Protein AF-X0UDR0-F1 (afdb_monomer_lite)

Structure (mmCIF, N/CA/C/O backbone):
data_AF-X0UDR0-F1
#
_entry.id   AF-X0UDR0-F1
#
loop_
_atom_site.group_PDB
_atom_site.id
_atom_site.type_symbol
_atom_site.label_atom_id
_atom_site.label_alt_id
_atom_site.label_comp_id
_atom_site.label_asym_id
_atom_site.label_entity_id
_atom_site.label_seq_id
_atom_site.pdbx_PDB_ins_code
_atom_site.Cartn_x
_atom_site.Cartn_y
_atom_site.Cartn_z
_atom_site.occupancy
_atom_site.B_iso_or_equiv
_atom_site.auth_seq_id
_atom_site.auth_comp_id
_atom_site.auth_asym_id
_atom_site.auth_atom_id
_atom_site.pdbx_PDB_model_num
ATOM 1 N N . MET A 1 1 ? 16.014 12.322 -8.966 1.00 30.94 1 MET A N 1
ATOM 2 C CA . MET A 1 1 ? 14.654 12.852 -8.714 1.00 30.94 1 MET A CA 1
ATOM 3 C C . MET A 1 1 ? 14.215 12.443 -7.319 1.00 30.94 1 MET A C 1
ATOM 5 O O . MET A 1 1 ? 13.910 11.277 -7.099 1.00 30.94 1 MET A O 1
ATOM 9 N N . ILE A 1 2 ? 14.239 13.376 -6.371 1.00 31.11 2 ILE A N 1
ATOM 10 C CA . ILE A 1 2 ? 13.746 13.156 -5.009 1.00 31.11 2 ILE A CA 1
ATOM 11 C C . ILE A 1 2 ? 12.215 13.138 -5.112 1.00 31.11 2 ILE A C 1
ATOM 13 O O . ILE A 1 2 ? 11.604 14.182 -5.321 1.00 31.11 2 ILE A O 1
ATOM 17 N N . GLN A 1 3 ? 11.585 11.959 -5.080 1.00 45.44 3 GLN A N 1
ATOM 18 C CA . GLN A 1 3 ? 10.127 11.906 -4.948 1.00 45.44 3 GLN A CA 1
ATOM 19 C C . GLN A 1 3 ? 9.768 12.511 -3.589 1.00 45.44 3 GLN A C 1
ATOM 21 O O . GLN A 1 3 ? 10.249 12.034 -2.561 1.00 45.44 3 GLN A O 1
ATOM 26 N N . ALA A 1 4 ? 8.937 13.556 -3.596 1.00 54.03 4 ALA A N 1
ATOM 27 C CA . ALA A 1 4 ? 8.312 14.067 -2.386 1.00 54.03 4 ALA A CA 1
ATOM 28 C C . ALA A 1 4 ? 7.640 12.898 -1.655 1.00 54.03 4 ALA A C 1
ATOM 30 O O . ALA A 1 4 ? 6.925 12.100 -2.272 1.00 54.03 4 ALA A O 1
ATOM 31 N N . MET A 1 5 ? 7.925 12.764 -0.361 1.00 61.09 5 MET A N 1
ATOM 32 C CA . MET A 1 5 ? 7.348 11.702 0.454 1.00 61.09 5 MET A CA 1
ATOM 33 C C . MET A 1 5 ? 5.818 11.777 0.392 1.00 61.09 5 MET A C 1
ATOM 35 O O . MET A 1 5 ? 5.270 12.883 0.447 1.00 61.09 5 MET A O 1
ATOM 39 N N . PRO A 1 6 ? 5.117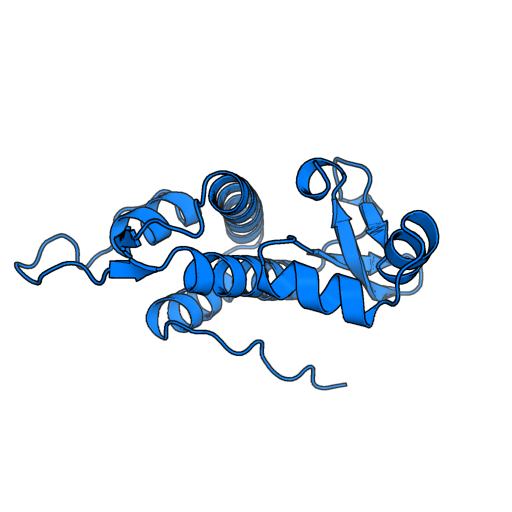 10.636 0.277 1.00 72.19 6 PRO A N 1
ATOM 40 C CA . PRO A 1 6 ? 3.667 10.630 0.376 1.00 72.19 6 PRO A CA 1
ATOM 41 C C . PRO A 1 6 ? 3.236 11.295 1.685 1.00 72.19 6 PRO A C 1
ATOM 43 O O . PRO A 1 6 ? 3.792 11.012 2.747 1.00 72.19 6 PRO A O 1
ATOM 46 N N . ARG A 1 7 ? 2.264 12.205 1.609 1.00 81.19 7 ARG A N 1
ATOM 47 C CA . ARG A 1 7 ? 1.697 12.832 2.801 1.00 81.19 7 ARG A CA 1
ATOM 48 C C . ARG A 1 7 ? 0.753 11.831 3.460 1.00 81.19 7 ARG A C 1
ATOM 50 O O . ARG A 1 7 ? -0.230 11.445 2.837 1.00 81.19 7 ARG A O 1
ATOM 57 N N . PHE A 1 8 ? 1.061 11.457 4.696 1.00 90.75 8 PHE A N 1
ATOM 58 C CA . PHE A 1 8 ? 0.204 10.619 5.529 1.00 90.75 8 PHE A CA 1
ATOM 59 C C . PHE A 1 8 ? -0.826 11.470 6.274 1.00 90.75 8 PHE A C 1
ATOM 61 O O . PHE A 1 8 ? -0.536 12.601 6.676 1.00 90.75 8 PHE A O 1
ATOM 68 N N . ASN A 1 9 ? -2.009 10.906 6.477 1.00 92.75 9 ASN A N 1
ATOM 69 C CA . ASN A 1 9 ? -3.060 11.440 7.334 1.00 92.75 9 ASN A CA 1
ATOM 70 C C . ASN A 1 9 ? -2.770 11.124 8.807 1.00 92.75 9 ASN A C 1
ATOM 72 O O . ASN A 1 9 ? -3.044 11.947 9.680 1.00 92.75 9 ASN A O 1
ATOM 76 N N . TYR A 1 10 ? -2.160 9.969 9.084 1.00 93.81 10 TYR A N 1
ATOM 77 C CA . TYR A 1 10 ? -1.855 9.490 10.426 1.00 93.81 10 TYR A CA 1
ATOM 78 C C . TYR A 1 10 ? -0.351 9.315 10.641 1.00 93.81 10 TYR A C 1
ATOM 80 O O . TYR A 1 10 ? 0.318 8.515 9.986 1.00 93.81 10 TYR A O 1
ATOM 88 N N . VAL A 1 11 ? 0.185 10.016 11.644 1.00 92.06 11 VAL A N 1
ATOM 89 C CA . VAL A 1 11 ? 1.618 9.967 11.988 1.00 92.06 11 VAL A CA 1
ATOM 90 C C . VAL A 1 11 ? 2.070 8.553 12.375 1.00 92.06 11 VAL A C 1
ATOM 92 O O . VAL A 1 11 ? 3.165 8.142 12.008 1.00 92.06 11 VAL A O 1
ATOM 95 N N . ARG A 1 12 ? 1.231 7.760 13.058 1.00 91.69 12 ARG A N 1
ATOM 96 C CA . ARG A 1 12 ? 1.603 6.382 13.425 1.00 91.69 12 ARG A CA 1
ATOM 97 C C . ARG A 1 12 ? 1.783 5.476 12.199 1.00 91.69 12 ARG A C 1
ATOM 99 O O . ARG A 1 12 ? 2.633 4.592 12.232 1.00 91.69 12 ARG A O 1
ATOM 106 N N . LEU A 1 13 ? 1.044 5.706 11.108 1.00 93.62 13 LEU A N 1
ATOM 107 C CA . LEU A 1 13 ? 1.213 4.944 9.863 1.00 93.62 13 LEU A CA 1
ATOM 108 C C . LEU A 1 13 ? 2.459 5.359 9.090 1.00 93.62 13 LEU A C 1
ATOM 110 O O . LEU A 1 13 ? 3.134 4.495 8.533 1.00 93.62 13 LEU A O 1
ATOM 114 N N . SER A 1 14 ? 2.813 6.647 9.100 1.00 93.94 14 SER A N 1
ATOM 115 C CA . SER A 1 14 ? 4.083 7.076 8.511 1.00 93.94 14 SER A CA 1
ATOM 116 C C . SER A 1 14 ? 5.263 6.457 9.263 1.00 93.94 14 SER A C 1
ATOM 118 O O . SER A 1 14 ? 6.140 5.863 8.641 1.00 93.94 14 SER A O 1
ATOM 120 N N . GLN A 1 15 ? 5.242 6.494 10.600 1.00 93.50 15 GLN A N 1
ATOM 121 C CA . GLN A 1 15 ? 6.239 5.844 11.457 1.00 93.50 15 GLN A CA 1
ATOM 122 C C . GLN A 1 15 ? 6.334 4.338 11.191 1.00 93.50 15 GLN A C 1
ATOM 124 O O . GLN A 1 15 ? 7.440 3.824 11.021 1.00 93.50 15 GLN A O 1
ATOM 129 N N . LEU A 1 16 ? 5.188 3.652 11.091 1.00 93.88 16 LEU A N 1
ATOM 130 C CA . LEU A 1 16 ? 5.137 2.237 10.733 1.00 93.88 16 LEU A CA 1
ATOM 131 C C . LEU A 1 16 ? 5.810 1.998 9.378 1.00 93.88 16 LEU A C 1
ATOM 133 O O . LEU A 1 16 ? 6.733 1.196 9.300 1.00 93.88 16 LEU A O 1
ATOM 137 N N . ALA A 1 17 ? 5.438 2.744 8.335 1.00 94.56 17 ALA A N 1
ATOM 138 C CA . ALA A 1 17 ? 6.037 2.600 7.010 1.00 94.56 17 ALA A CA 1
ATOM 139 C C . ALA A 1 17 ? 7.569 2.750 7.040 1.00 94.56 17 ALA A C 1
ATOM 141 O O . ALA A 1 17 ? 8.272 1.976 6.391 1.00 94.56 17 ALA A O 1
ATOM 142 N N . TYR A 1 18 ? 8.106 3.699 7.817 1.00 92.56 18 TYR A N 1
ATOM 143 C CA . TYR A 1 18 ? 9.556 3.855 7.978 1.00 92.56 18 TYR A CA 1
ATOM 144 C C . TYR A 1 18 ? 10.208 2.683 8.704 1.00 92.56 18 TYR A C 1
ATOM 146 O O . TYR A 1 18 ? 11.271 2.236 8.274 1.00 92.56 18 TYR A O 1
ATOM 154 N N . GLN A 1 19 ? 9.582 2.182 9.769 1.00 93.31 19 GLN A N 1
ATOM 155 C CA . GLN A 1 19 ? 10.069 1.018 10.504 1.00 93.31 19 GLN A CA 1
ATOM 156 C C . GLN A 1 19 ? 10.127 -0.217 9.599 1.00 93.31 19 GLN A C 1
ATOM 158 O O . GLN A 1 19 ? 11.178 -0.846 9.488 1.00 93.31 19 GLN A O 1
ATOM 163 N N . LEU A 1 20 ? 9.026 -0.524 8.908 1.00 94.38 20 LEU A N 1
ATOM 164 C CA . LEU A 1 20 ? 8.916 -1.686 8.025 1.00 94.38 20 LEU A CA 1
ATOM 165 C C . LEU A 1 20 ? 9.911 -1.605 6.859 1.00 94.38 20 LEU A C 1
ATOM 167 O O . LEU A 1 20 ? 10.552 -2.592 6.510 1.00 94.38 20 LEU A O 1
ATOM 171 N N . ARG A 1 21 ? 10.157 -0.403 6.318 1.00 93.88 21 ARG A N 1
ATOM 172 C CA . ARG A 1 21 ? 11.143 -0.174 5.245 1.00 93.88 21 ARG A CA 1
ATOM 173 C C . ARG A 1 21 ? 12.561 -0.634 5.605 1.00 93.88 21 ARG A C 1
ATOM 175 O O . ARG A 1 21 ? 13.339 -0.942 4.704 1.00 93.88 21 ARG A O 1
ATOM 182 N N . MET A 1 22 ? 12.909 -0.635 6.890 1.00 91.44 22 MET A N 1
ATOM 183 C CA . MET A 1 22 ? 14.223 -1.058 7.388 1.00 91.44 22 MET A CA 1
ATOM 184 C C . MET A 1 22 ? 14.300 -2.566 7.669 1.00 91.44 22 MET A C 1
ATOM 186 O O . MET A 1 22 ? 15.374 -3.064 7.998 1.00 91.44 22 MET A O 1
ATOM 190 N N . GLY A 1 23 ? 13.186 -3.291 7.546 1.00 91.06 23 GLY A N 1
ATOM 191 C CA . GLY A 1 23 ? 13.127 -4.729 7.777 1.00 91.06 23 GLY A CA 1
ATOM 192 C C . GLY A 1 23 ? 13.763 -5.574 6.659 1.00 91.06 23 GLY A C 1
ATOM 193 O O . GLY A 1 23 ? 14.062 -5.072 5.564 1.00 91.06 23 GLY A O 1
ATOM 194 N N . PRO A 1 24 ? 13.941 -6.888 6.901 1.00 93.19 24 PRO A N 1
ATOM 195 C CA . PRO A 1 24 ? 14.401 -7.846 5.894 1.00 93.19 24 PRO A CA 1
ATOM 196 C C . PRO A 1 24 ? 13.557 -7.809 4.613 1.00 93.19 24 PRO A C 1
ATOM 198 O O . PRO A 1 24 ? 12.377 -7.454 4.636 1.00 93.19 24 PRO A O 1
ATOM 201 N N . LYS A 1 25 ? 14.159 -8.166 3.473 1.00 91.12 25 LYS A N 1
ATOM 202 C CA . LYS A 1 25 ? 13.508 -8.089 2.153 1.00 91.12 25 LYS A CA 1
ATOM 203 C C . LYS A 1 25 ? 12.240 -8.949 2.100 1.00 91.12 25 LYS A C 1
ATOM 205 O O . LYS A 1 25 ? 11.200 -8.477 1.652 1.00 91.12 25 LYS A O 1
ATOM 210 N N . GLU A 1 26 ? 12.337 -10.177 2.587 1.00 90.25 26 GLU A N 1
ATOM 211 C CA . GLU A 1 26 ? 11.277 -11.186 2.569 1.00 90.25 26 GLU A CA 1
ATOM 212 C C . GLU A 1 26 ? 10.109 -10.761 3.464 1.00 90.25 26 GLU A C 1
ATOM 214 O O . GLU A 1 26 ? 8.944 -10.961 3.126 1.00 90.25 26 GLU A O 1
ATOM 219 N N . LEU A 1 27 ? 10.419 -10.124 4.597 1.00 93.44 27 LEU A N 1
ATOM 220 C CA . LEU A 1 27 ? 9.405 -9.611 5.509 1.00 93.44 27 LEU A CA 1
ATOM 221 C C . LEU A 1 27 ? 8.642 -8.441 4.876 1.00 93.44 27 LEU A C 1
ATOM 223 O O . LEU A 1 27 ? 7.415 -8.458 4.860 1.00 93.44 27 LEU A O 1
ATOM 227 N N . ARG A 1 28 ? 9.358 -7.495 4.254 1.00 94.06 28 ARG A N 1
ATOM 228 C CA . ARG A 1 28 ? 8.746 -6.372 3.528 1.00 94.06 28 ARG A CA 1
ATOM 229 C C . ARG A 1 28 ? 7.833 -6.824 2.391 1.00 94.06 28 ARG A C 1
ATOM 231 O O . ARG A 1 28 ? 6.814 -6.185 2.158 1.00 94.06 28 ARG A O 1
ATOM 238 N N . GLN A 1 29 ? 8.180 -7.898 1.679 1.00 92.56 29 GLN A N 1
ATOM 239 C CA . GLN A 1 29 ? 7.314 -8.463 0.634 1.00 92.56 29 GLN A CA 1
ATOM 240 C C . GLN A 1 29 ? 5.982 -8.953 1.213 1.00 92.56 29 GLN A C 1
ATOM 242 O O . GLN A 1 29 ? 4.928 -8.538 0.740 1.00 92.56 29 GLN A O 1
ATOM 247 N N . ARG A 1 30 ? 6.025 -9.732 2.299 1.00 94.25 30 ARG A N 1
ATOM 248 C CA . ARG A 1 30 ? 4.814 -10.216 2.986 1.00 94.25 30 ARG A CA 1
ATOM 249 C C . ARG A 1 30 ? 3.972 -9.079 3.566 1.00 94.25 30 ARG A C 1
ATOM 251 O O . ARG A 1 30 ? 2.750 -9.153 3.574 1.00 94.25 30 ARG A O 1
ATOM 258 N N . GLU A 1 31 ? 4.615 -8.031 4.072 1.00 95.94 31 GLU A N 1
ATOM 259 C CA . GLU A 1 31 ? 3.931 -6.840 4.590 1.00 95.94 31 GLU A CA 1
ATOM 260 C C . GLU A 1 31 ? 3.232 -6.047 3.482 1.00 95.94 31 GLU A C 1
ATOM 262 O O . GLU A 1 31 ? 2.159 -5.503 3.723 1.00 95.94 31 GLU A O 1
ATOM 267 N N . ILE A 1 32 ? 3.805 -5.997 2.272 1.00 95.06 32 ILE A N 1
ATOM 268 C CA . ILE A 1 32 ? 3.148 -5.398 1.102 1.00 95.06 32 ILE A CA 1
ATOM 269 C C . ILE A 1 32 ? 1.889 -6.183 0.740 1.00 95.06 32 ILE A C 1
ATOM 271 O O . ILE A 1 32 ? 0.833 -5.574 0.619 1.00 95.06 32 ILE A O 1
ATOM 275 N N . GLU A 1 33 ? 1.990 -7.507 0.615 1.00 93.75 33 GLU A N 1
ATOM 276 C CA . GLU A 1 33 ? 0.854 -8.375 0.267 1.00 93.75 33 GLU A CA 1
ATOM 277 C C . GLU A 1 33 ? -0.288 -8.220 1.280 1.00 93.75 33 GLU A C 1
ATOM 279 O O . GLU A 1 33 ? -1.420 -7.918 0.920 1.00 93.75 33 GLU A O 1
ATOM 284 N N . ARG A 1 34 ? 0.024 -8.284 2.577 1.00 96.19 34 ARG A N 1
ATOM 285 C CA . ARG A 1 34 ? -0.978 -8.084 3.635 1.00 96.19 34 ARG A CA 1
ATOM 286 C C . ARG A 1 34 ? -1.561 -6.676 3.667 1.00 96.19 34 ARG A C 1
ATOM 288 O O . ARG A 1 34 ? -2.709 -6.496 4.071 1.00 96.19 34 ARG A O 1
ATOM 295 N N . ALA A 1 35 ? -0.767 -5.664 3.322 1.00 96.25 35 ALA A N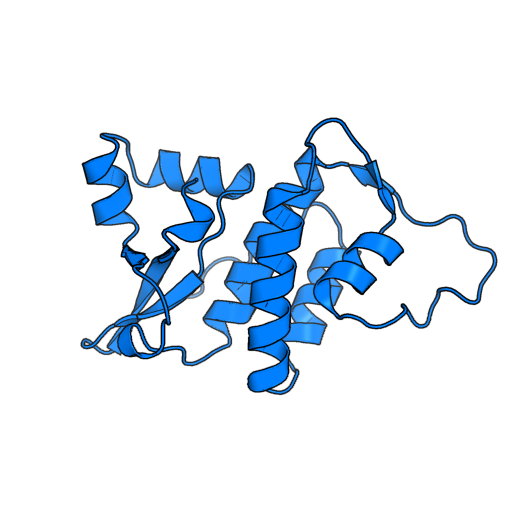 1
ATOM 296 C CA . ALA A 1 35 ? -1.255 -4.295 3.230 1.00 96.25 35 ALA A CA 1
ATOM 297 C C . ALA A 1 35 ? -2.212 -4.125 2.043 1.00 96.25 35 ALA A C 1
ATOM 299 O O . ALA A 1 35 ? -3.173 -3.372 2.168 1.00 96.25 35 ALA A O 1
ATOM 300 N N . GLU A 1 36 ? -1.979 -4.819 0.927 1.00 94.81 36 GLU A N 1
ATOM 301 C CA . GLU A 1 36 ? -2.896 -4.858 -0.218 1.00 94.81 36 GLU A CA 1
ATOM 302 C C . GLU A 1 36 ? -4.200 -5.580 0.139 1.00 94.81 36 GLU A C 1
ATOM 304 O O . GLU A 1 36 ? -5.269 -5.024 -0.103 1.00 94.81 36 GLU A O 1
ATOM 309 N N . ASP A 1 37 ? -4.123 -6.726 0.824 1.00 94.19 37 ASP A N 1
ATOM 310 C CA . ASP A 1 37 ? -5.307 -7.425 1.347 1.00 94.19 37 ASP A CA 1
ATOM 311 C C . ASP A 1 37 ? -6.118 -6.527 2.292 1.00 94.19 37 ASP A C 1
ATOM 313 O O . ASP A 1 37 ? -7.336 -6.410 2.181 1.00 94.19 37 ASP A O 1
ATOM 317 N N . LEU A 1 38 ? -5.441 -5.847 3.225 1.00 95.50 38 LEU A N 1
ATOM 318 C CA . LEU A 1 38 ? -6.095 -4.903 4.129 1.00 95.50 38 LEU A CA 1
ATOM 319 C C . LEU A 1 38 ? -6.764 -3.760 3.358 1.00 95.50 38 LEU A C 1
ATOM 321 O O . LEU A 1 38 ? -7.837 -3.314 3.751 1.00 95.50 38 LEU A O 1
ATOM 325 N N . LEU A 1 39 ? -6.134 -3.264 2.293 1.00 94.31 39 LEU A N 1
ATOM 326 C CA . LEU A 1 39 ? -6.666 -2.161 1.500 1.00 94.31 39 LEU A CA 1
ATOM 327 C C . LEU A 1 39 ? -7.993 -2.527 0.827 1.00 94.31 39 LEU A C 1
ATOM 329 O O . LEU A 1 39 ? -8.885 -1.682 0.796 1.00 94.31 39 LEU A O 1
ATOM 333 N N . ALA A 1 40 ? -8.132 -3.772 0.365 1.00 92.00 40 ALA A N 1
ATOM 334 C CA . ALA A 1 40 ? -9.373 -4.298 -0.203 1.00 92.00 40 ALA A CA 1
ATOM 335 C C . ALA A 1 40 ? -10.501 -4.442 0.841 1.00 92.00 40 ALA A C 1
ATOM 337 O O . ALA A 1 40 ? -11.672 -4.274 0.510 1.00 92.00 40 ALA A O 1
ATOM 338 N N . ASP A 1 41 ? -10.153 -4.697 2.106 1.00 94.06 41 ASP A N 1
ATOM 339 C CA . ASP A 1 41 ? -11.116 -4.874 3.204 1.00 94.06 41 ASP A CA 1
ATOM 340 C C . ASP A 1 41 ? -11.568 -3.557 3.866 1.00 94.06 41 ASP A C 1
ATOM 342 O O . ASP A 1 41 ? -12.494 -3.550 4.691 1.00 94.06 41 ASP A O 1
ATOM 346 N N . ILE A 1 42 ? -10.889 -2.437 3.592 1.00 95.19 42 ILE A N 1
ATOM 347 C CA . ILE A 1 42 ? -11.196 -1.159 4.241 1.00 95.19 42 ILE A CA 1
ATOM 348 C C . ILE A 1 42 ? -12.454 -0.535 3.635 1.00 95.19 42 ILE A C 1
ATOM 350 O O . ILE A 1 42 ? -12.514 -0.166 2.466 1.00 95.19 42 ILE A O 1
ATOM 354 N N . ASP A 1 43 ? -13.427 -0.298 4.504 1.00 94.25 43 ASP A N 1
ATOM 355 C CA . ASP A 1 43 ? -14.615 0.498 4.246 1.00 94.25 43 ASP A CA 1
ATOM 356 C C . ASP A 1 43 ? -14.317 1.970 4.560 1.00 94.25 43 ASP A C 1
ATOM 358 O O . ASP A 1 43 ? -13.912 2.319 5.676 1.00 94.25 43 ASP A O 1
ATOM 362 N N . GLU A 1 44 ? -14.522 2.857 3.584 1.00 93.62 44 GLU A N 1
ATOM 363 C CA . GLU A 1 44 ? -14.228 4.284 3.740 1.00 93.62 44 GLU A CA 1
ATOM 364 C C . GLU A 1 44 ? -15.071 4.979 4.822 1.00 93.62 44 GLU A C 1
ATOM 366 O O . GLU A 1 44 ? -14.634 6.008 5.350 1.00 93.62 44 GLU A O 1
ATOM 371 N N . GLY A 1 45 ? -16.247 4.430 5.151 1.00 95.00 45 GLY A N 1
ATOM 372 C CA . GLY A 1 45 ? -17.189 4.971 6.131 1.00 95.00 45 GLY A CA 1
ATOM 373 C C . GLY A 1 45 ? -16.980 4.471 7.562 1.00 95.00 45 GLY A C 1
ATOM 374 O O . GLY A 1 45 ? -17.677 4.931 8.465 1.00 95.00 45 GLY A O 1
ATOM 375 N N . LYS A 1 46 ? -16.043 3.541 7.787 1.00 96.50 46 LYS A N 1
ATOM 376 C CA . LYS A 1 46 ? -15.764 2.955 9.108 1.00 96.50 46 LYS A CA 1
ATOM 377 C C . LYS A 1 46 ? -14.490 3.510 9.729 1.00 96.50 46 LYS A C 1
ATOM 379 O O . LYS A 1 46 ? -13.657 4.121 9.064 1.00 96.50 46 LYS A O 1
ATOM 384 N N . GLU A 1 47 ? -14.330 3.266 11.024 1.00 96.50 47 GLU A N 1
ATOM 385 C CA . GLU A 1 47 ? -13.091 3.536 11.744 1.00 96.50 47 GLU A CA 1
ATOM 386 C C . GLU A 1 47 ? -12.438 2.234 12.200 1.00 96.50 47 GLU A C 1
ATOM 388 O O . GLU A 1 47 ? -13.108 1.291 12.620 1.00 96.50 47 GLU A O 1
ATOM 393 N N . TYR A 1 48 ? -11.111 2.209 12.153 1.00 95.88 48 TYR A N 1
ATOM 394 C CA . TYR A 1 48 ? -10.304 1.046 12.486 1.00 95.88 48 TYR A CA 1
ATOM 395 C C . TYR A 1 48 ? -9.314 1.397 13.597 1.00 95.88 48 TYR A C 1
ATOM 397 O O . TYR A 1 48 ? -8.622 2.413 13.490 1.00 95.88 48 TYR A O 1
ATOM 405 N N . PRO A 1 49 ? -9.193 0.578 14.654 1.00 94.81 49 PRO A N 1
ATOM 406 C CA . PRO A 1 49 ? -8.131 0.752 15.637 1.00 94.81 49 PRO A CA 1
ATOM 407 C C . PRO A 1 49 ? -6.756 0.610 14.973 1.00 94.81 49 PRO A C 1
ATOM 409 O O . PRO A 1 49 ? -6.541 -0.300 14.169 1.00 94.81 49 PRO A O 1
ATOM 412 N N . PHE A 1 50 ? -5.796 1.461 15.336 1.00 93.44 50 PHE A N 1
ATOM 413 C CA . PHE A 1 50 ? -4.426 1.356 14.824 1.00 93.44 50 PHE A CA 1
ATOM 414 C C . PHE A 1 50 ? -3.821 -0.031 15.070 1.00 93.44 50 PHE A C 1
ATOM 416 O O . PHE A 1 50 ? -3.118 -0.564 14.219 1.00 93.44 50 PHE A O 1
ATOM 423 N N . GLU A 1 51 ? -4.112 -0.636 16.215 1.00 91.50 51 GLU A N 1
ATOM 424 C CA . GLU A 1 51 ? -3.613 -1.947 16.616 1.00 91.50 51 GLU A CA 1
ATOM 425 C C . GLU A 1 51 ? -4.121 -3.058 15.681 1.00 91.50 51 GLU A C 1
ATOM 427 O O . GLU A 1 51 ? -3.361 -3.965 15.340 1.00 91.50 51 GLU A O 1
ATOM 432 N N . PHE A 1 52 ? -5.365 -2.946 15.199 1.00 93.50 52 PHE A N 1
ATOM 433 C CA . PHE A 1 52 ? -5.921 -3.841 14.181 1.00 93.50 52 PHE A CA 1
ATOM 434 C C . PHE A 1 52 ? -5.170 -3.695 12.854 1.00 93.50 52 PHE A C 1
ATOM 436 O O . PHE A 1 52 ? -4.732 -4.691 12.280 1.00 93.50 52 PHE A O 1
ATOM 443 N N . VAL A 1 53 ? -4.968 -2.455 12.395 1.00 95.56 53 VAL A N 1
ATOM 444 C CA . VAL A 1 53 ? -4.243 -2.158 11.148 1.00 95.56 53 VAL A CA 1
ATOM 445 C C . VAL A 1 53 ? -2.798 -2.647 11.218 1.00 95.56 53 VAL A C 1
ATOM 447 O O . VAL A 1 53 ? -2.325 -3.313 10.300 1.00 95.56 53 VAL A O 1
ATOM 450 N N . TYR A 1 54 ? -2.110 -2.369 12.327 1.00 95.12 54 TYR A N 1
ATOM 451 C CA . TYR A 1 54 ? -0.754 -2.842 12.576 1.00 95.12 54 TYR A CA 1
ATOM 452 C C . TYR A 1 54 ? -0.692 -4.363 12.481 1.00 95.12 54 TYR A C 1
ATOM 454 O O . TYR A 1 54 ? 0.089 -4.886 11.694 1.00 95.12 54 TYR A O 1
ATOM 462 N N . HIS A 1 55 ? -1.557 -5.066 13.218 1.00 94.56 55 HIS A N 1
ATOM 463 C CA . HIS A 1 55 ? -1.579 -6.523 13.219 1.00 94.56 55 HIS A CA 1
ATOM 464 C C . HIS A 1 55 ? -1.893 -7.100 11.835 1.00 94.56 55 HIS A C 1
ATOM 466 O O . HIS A 1 55 ? -1.257 -8.069 11.429 1.00 94.56 55 HIS A O 1
ATOM 472 N N . ARG A 1 56 ? -2.832 -6.511 11.081 1.00 96.00 56 ARG A N 1
ATOM 473 C CA . ARG A 1 56 ? -3.137 -6.952 9.710 1.00 96.00 56 ARG A CA 1
ATOM 474 C C . ARG A 1 56 ? -1.913 -6.849 8.800 1.00 96.00 56 ARG A C 1
ATOM 476 O O . ARG A 1 56 ? -1.671 -7.788 8.055 1.00 96.00 56 ARG A O 1
ATOM 483 N N . ILE A 1 57 ? -1.113 -5.785 8.910 1.00 96.31 57 ILE A N 1
ATOM 484 C CA . ILE A 1 57 ? 0.082 -5.575 8.074 1.00 96.31 57 ILE A CA 1
ATOM 485 C C . ILE A 1 57 ? 1.267 -6.439 8.544 1.00 96.31 57 ILE A C 1
ATOM 487 O O . ILE A 1 57 ? 1.883 -7.149 7.748 1.00 96.31 57 ILE A O 1
ATOM 491 N N . THR A 1 58 ? 1.601 -6.418 9.835 1.00 94.19 58 THR A N 1
ATOM 492 C CA . THR A 1 58 ? 2.826 -7.054 10.356 1.00 94.19 58 THR A CA 1
ATOM 493 C C . THR A 1 58 ? 2.636 -8.522 10.742 1.00 94.19 58 THR A C 1
ATOM 495 O O . THR A 1 58 ? 3.617 -9.257 10.850 1.00 94.19 58 THR A O 1
ATOM 498 N N . ALA A 1 59 ? 1.391 -8.975 10.935 1.00 91.50 59 ALA A N 1
ATOM 499 C CA . ALA A 1 59 ? 1.037 -10.234 11.603 1.00 91.50 59 ALA A CA 1
ATOM 500 C C . ALA A 1 59 ? 1.677 -10.394 12.993 1.00 91.50 59 ALA A C 1
ATOM 502 O O . ALA A 1 59 ? 1.963 -11.504 13.443 1.00 91.50 59 ALA A O 1
ATOM 503 N N . THR A 1 60 ? 1.924 -9.276 13.677 1.00 85.88 60 THR A N 1
ATOM 504 C CA . THR A 1 60 ? 2.427 -9.243 15.051 1.00 85.88 60 THR A CA 1
ATOM 505 C C . THR A 1 60 ? 1.550 -8.342 15.907 1.00 85.88 60 THR A C 1
ATOM 507 O O . THR A 1 60 ? 0.851 -7.456 15.418 1.00 85.88 60 THR A O 1
ATOM 510 N N . GLN A 1 61 ? 1.573 -8.561 17.217 1.00 75.00 61 GLN A N 1
ATOM 511 C CA . GLN A 1 61 ? 0.883 -7.677 18.149 1.00 75.00 61 GLN A CA 1
ATOM 512 C C . GLN A 1 61 ? 1.717 -6.414 18.382 1.00 75.00 61 GLN A C 1
ATOM 514 O O . GLN A 1 61 ? 2.938 -6.489 18.536 1.00 75.00 61 GLN A O 1
ATOM 519 N N . THR A 1 62 ? 1.071 -5.246 18.453 1.00 66.25 62 THR A N 1
ATOM 520 C CA . THR A 1 62 ? 1.771 -4.009 18.825 1.00 66.25 62 THR A CA 1
ATOM 521 C C . THR A 1 62 ? 2.364 -4.134 20.235 1.00 66.25 62 THR A C 1
ATOM 523 O O . THR A 1 62 ? 1.634 -4.526 21.152 1.00 66.25 62 THR A O 1
ATOM 526 N N . PRO A 1 63 ? 3.612 -3.688 20.473 1.00 61.47 63 PRO A N 1
ATOM 527 C CA . PRO A 1 63 ? 4.214 -3.684 21.811 1.00 61.47 63 PRO A CA 1
ATOM 528 C C . PRO A 1 63 ? 3.390 -2.903 22.852 1.00 61.47 63 PRO A C 1
ATOM 530 O O . PRO A 1 63 ? 3.409 -3.220 24.040 1.00 61.47 63 PRO A O 1
ATOM 533 N N . GLN A 1 64 ? 2.632 -1.896 22.400 1.00 60.06 64 GLN A N 1
ATOM 534 C CA . GLN A 1 64 ? 1.842 -0.994 23.241 1.00 60.06 64 GLN A CA 1
ATOM 535 C C . GLN A 1 64 ? 0.506 -1.590 23.724 1.00 60.06 64 GLN A C 1
ATOM 537 O O . GLN A 1 64 ? -0.104 -1.024 24.629 1.00 60.06 64 GLN A O 1
ATOM 542 N N . SER A 1 65 ? 0.068 -2.738 23.186 1.00 53.31 65 SER A N 1
ATOM 543 C CA . SER A 1 65 ? -1.244 -3.341 23.494 1.00 53.31 65 SER A CA 1
ATOM 544 C C . SER A 1 65 ? -1.414 -3.759 24.964 1.00 53.31 65 SER A C 1
ATOM 546 O O . SER A 1 65 ? -2.503 -4.150 25.370 1.00 53.31 65 SER A O 1
ATOM 548 N N . ARG A 1 66 ? -0.350 -3.677 25.776 1.00 53.22 66 ARG A N 1
ATOM 549 C CA . ARG A 1 66 ? -0.362 -3.991 27.214 1.00 53.22 66 ARG A CA 1
ATOM 550 C C . ARG A 1 66 ? -0.682 -2.799 28.125 1.00 53.22 66 ARG A C 1
ATOM 552 O O . ARG A 1 66 ? -0.686 -2.975 29.339 1.00 53.22 66 ARG A O 1
ATOM 559 N N . ARG A 1 67 ? -0.903 -1.586 27.599 1.00 55.22 67 ARG A N 1
ATOM 560 C CA . ARG A 1 67 ? -1.179 -0.391 28.423 1.00 55.22 67 ARG A CA 1
ATOM 561 C C . ARG A 1 67 ? -2.570 0.174 28.142 1.00 55.22 67 ARG A C 1
ATOM 563 O O . ARG A 1 67 ? -2.975 0.302 26.998 1.00 55.22 67 ARG A O 1
ATOM 570 N N . THR A 1 68 ? -3.242 0.553 29.223 1.00 53.47 68 THR A N 1
ATOM 571 C CA . THR A 1 68 ? -4.616 1.058 29.419 1.00 53.47 68 THR A CA 1
ATOM 572 C C . THR A 1 68 ? -5.034 2.312 28.622 1.00 53.47 68 THR A C 1
ATOM 574 O O . THR A 1 68 ? -6.004 2.975 28.985 1.00 53.47 68 THR A O 1
ATOM 577 N N . ALA A 1 69 ? -4.332 2.677 27.547 1.00 65.56 69 ALA A N 1
ATOM 578 C CA . ALA A 1 69 ? -4.699 3.816 26.711 1.00 65.56 69 ALA A CA 1
ATOM 579 C C . ALA A 1 69 ? -5.789 3.425 25.702 1.00 65.56 69 ALA A C 1
ATOM 581 O O . ALA A 1 69 ? -5.747 2.337 25.128 1.00 65.56 69 ALA A O 1
ATOM 582 N N . LYS A 1 70 ? -6.751 4.328 25.457 1.00 72.50 70 LYS A N 1
ATOM 583 C CA . LYS A 1 70 ? -7.725 4.151 24.370 1.00 72.50 70 LYS A CA 1
ATOM 584 C C . LYS A 1 70 ? -6.977 3.989 23.036 1.00 72.50 70 LYS A C 1
ATOM 586 O O . LYS A 1 70 ? -6.079 4.794 22.768 1.00 72.50 70 LYS A O 1
ATOM 591 N N . PRO A 1 71 ? -7.337 2.992 22.209 1.00 79.81 71 PRO A N 1
ATOM 592 C CA . PRO A 1 71 ? -6.713 2.805 20.907 1.00 79.81 71 PRO A CA 1
ATOM 593 C C . PRO A 1 71 ? -6.977 4.023 20.016 1.00 79.81 71 PRO A C 1
ATOM 595 O O . PRO A 1 71 ? -8.049 4.630 20.072 1.00 79.81 71 PRO A O 1
ATOM 598 N N . GLN A 1 72 ? -5.993 4.398 19.196 1.00 89.25 72 GLN A N 1
ATOM 599 C CA . GLN A 1 72 ? -6.196 5.455 18.207 1.00 89.25 72 GLN A CA 1
ATOM 600 C C . GLN A 1 72 ? -7.094 4.916 17.092 1.00 89.25 72 GLN A C 1
ATOM 602 O O . GLN A 1 72 ? -6.717 3.961 16.414 1.00 89.25 72 GLN A O 1
ATOM 607 N N . MET A 1 73 ? -8.238 5.560 16.880 1.00 94.06 73 MET A N 1
ATOM 608 C CA . MET A 1 73 ? -9.136 5.253 15.770 1.00 94.06 73 MET A CA 1
ATOM 609 C C . MET A 1 73 ? -8.676 5.959 14.491 1.00 94.06 73 MET A C 1
ATOM 611 O O . MET A 1 73 ? -8.304 7.135 14.509 1.00 94.06 73 MET A O 1
ATOM 615 N N . LEU A 1 74 ? -8.674 5.220 13.384 1.00 95.25 74 LEU A N 1
ATOM 616 C CA . LEU A 1 74 ? -8.278 5.674 12.056 1.00 95.25 74 LEU A CA 1
ATOM 617 C C . LEU A 1 74 ? -9.503 5.610 11.142 1.00 95.25 74 LEU A C 1
ATOM 619 O O . LEU A 1 74 ? -10.041 4.530 10.907 1.00 95.25 74 LEU A O 1
ATOM 623 N N . ALA A 1 75 ? -9.936 6.748 10.611 1.00 96.69 75 ALA A N 1
ATOM 624 C CA . ALA A 1 75 ? -11.030 6.804 9.651 1.00 96.69 75 ALA A CA 1
ATOM 625 C C . ALA A 1 75 ? -10.615 6.147 8.328 1.00 96.69 75 ALA A C 1
ATOM 627 O O . ALA A 1 75 ? -9.555 6.462 7.776 1.00 96.69 75 ALA A O 1
ATOM 628 N N . GLY A 1 76 ? -11.475 5.276 7.797 1.00 95.38 76 GLY A N 1
ATOM 629 C CA . GLY A 1 76 ? -11.234 4.460 6.608 1.00 95.38 76 GLY A CA 1
ATOM 630 C C . GLY A 1 76 ? -10.771 5.283 5.411 1.00 95.38 76 GLY A C 1
ATOM 631 O O . GLY A 1 76 ? -9.753 4.970 4.799 1.00 95.38 76 GLY A O 1
ATOM 632 N N . ARG A 1 77 ? -11.423 6.422 5.143 1.00 93.38 77 ARG A N 1
ATOM 633 C CA . ARG A 1 77 ? -11.009 7.349 4.075 1.00 93.38 77 ARG A CA 1
ATOM 634 C C . ARG A 1 77 ? -9.543 7.794 4.175 1.00 93.38 77 ARG A C 1
ATOM 636 O O . ARG A 1 77 ? -8.850 7.836 3.160 1.00 93.38 77 ARG A O 1
ATOM 643 N N . GLY A 1 78 ? -9.075 8.166 5.368 1.00 94.06 78 GLY A N 1
ATOM 644 C CA . GLY A 1 78 ? -7.676 8.560 5.577 1.00 94.06 78 GLY A CA 1
ATOM 645 C C . GLY A 1 78 ? -6.737 7.355 5.543 1.00 94.06 78 GLY A C 1
ATOM 646 O O . GLY A 1 78 ? -5.627 7.435 5.019 1.00 94.06 78 GLY A O 1
ATOM 647 N N . LEU A 1 79 ? -7.214 6.223 6.059 1.00 95.81 79 LEU A N 1
ATOM 648 C CA . LEU A 1 79 ? -6.478 4.971 6.124 1.00 95.81 79 LEU A CA 1
ATOM 649 C C . LEU A 1 79 ? -6.165 4.410 4.728 1.00 95.81 79 LEU A C 1
ATOM 651 O O . LEU A 1 79 ? -5.027 4.020 4.491 1.00 95.81 79 LEU A O 1
ATOM 655 N N . LEU A 1 80 ? -7.111 4.452 3.783 1.00 95.38 80 LEU A N 1
ATOM 656 C CA . LEU A 1 80 ? -6.905 4.016 2.393 1.00 95.38 80 LEU A CA 1
ATOM 657 C C . LEU A 1 80 ? -5.712 4.728 1.734 1.00 95.38 80 LEU A C 1
ATOM 659 O O . LEU A 1 80 ? -4.847 4.099 1.119 1.00 95.38 80 LEU A O 1
ATOM 663 N N . ALA A 1 81 ? -5.641 6.055 1.884 1.00 93.25 81 ALA A N 1
ATOM 664 C CA . ALA A 1 81 ? -4.553 6.858 1.329 1.00 93.25 81 ALA A CA 1
ATOM 665 C C . ALA A 1 81 ? -3.194 6.513 1.964 1.00 93.25 81 ALA A C 1
ATOM 667 O O . ALA A 1 81 ? -2.169 6.458 1.273 1.00 93.25 81 ALA A O 1
ATOM 668 N N . ASP A 1 82 ? -3.187 6.275 3.274 1.00 95.50 82 ASP A N 1
ATOM 669 C CA . ASP A 1 82 ? -1.977 5.987 4.039 1.00 95.50 82 ASP A CA 1
ATOM 670 C C . ASP A 1 82 ? -1.455 4.574 3.769 1.00 95.50 82 ASP A C 1
ATOM 672 O O . ASP A 1 82 ? -0.251 4.398 3.583 1.00 95.50 82 ASP A O 1
ATOM 676 N N . VAL A 1 83 ? -2.337 3.576 3.670 1.00 95.81 83 VAL A N 1
ATOM 677 C CA . VAL A 1 83 ? -1.966 2.191 3.340 1.00 95.81 83 VAL A CA 1
ATOM 678 C C . VAL A 1 83 ? -1.443 2.100 1.902 1.00 95.81 83 VAL A C 1
ATOM 680 O O . VAL A 1 83 ? -0.369 1.538 1.687 1.00 95.81 83 VAL A O 1
ATOM 683 N N . SER A 1 84 ? -2.091 2.754 0.926 1.00 94.44 84 SER A N 1
ATOM 684 C CA . SER A 1 84 ? -1.560 2.853 -0.451 1.00 94.44 84 SER A CA 1
ATOM 685 C C . SER A 1 84 ? -0.171 3.518 -0.487 1.00 94.44 84 SER A C 1
ATOM 687 O O . SER A 1 84 ? 0.731 3.105 -1.226 1.00 94.44 84 SER A O 1
ATOM 689 N N . SER A 1 85 ? 0.050 4.527 0.361 1.00 94.12 85 SER A N 1
ATOM 690 C CA . SER A 1 85 ? 1.352 5.189 0.503 1.00 94.12 85 SER A CA 1
ATOM 691 C C . SER A 1 85 ? 2.410 4.293 1.152 1.00 94.12 85 SER A C 1
ATOM 693 O O . SER A 1 85 ? 3.568 4.309 0.725 1.00 94.12 85 SER A O 1
ATOM 695 N N . LEU A 1 86 ? 2.026 3.495 2.150 1.00 95.69 86 LEU A N 1
ATOM 696 C CA . LEU A 1 86 ? 2.884 2.509 2.804 1.00 95.69 86 LEU A CA 1
ATOM 697 C C . LEU A 1 86 ? 3.349 1.448 1.799 1.00 95.69 86 LEU A C 1
ATOM 699 O O . LEU A 1 86 ? 4.556 1.245 1.665 1.00 95.69 86 LEU A O 1
ATOM 703 N N . ILE A 1 87 ? 2.432 0.862 1.021 1.00 95.19 87 ILE A N 1
ATOM 704 C CA . ILE A 1 87 ? 2.744 -0.108 -0.047 1.00 95.19 87 ILE A CA 1
ATOM 705 C C . ILE A 1 87 ? 3.758 0.477 -1.038 1.00 95.19 87 ILE A C 1
ATOM 707 O O . ILE A 1 87 ? 4.754 -0.166 -1.392 1.00 95.19 87 ILE A O 1
ATOM 711 N N . LEU A 1 88 ? 3.563 1.733 -1.450 1.00 94.00 88 LEU A N 1
ATOM 712 C CA . LEU A 1 88 ? 4.492 2.410 -2.351 1.00 94.00 88 LEU A CA 1
ATOM 713 C C . LEU A 1 88 ? 5.894 2.562 -1.737 1.00 94.00 88 LEU A C 1
ATOM 715 O O . LEU A 1 88 ? 6.897 2.355 -2.424 1.00 94.00 88 LEU A O 1
ATOM 719 N N . ILE A 1 89 ? 5.984 2.959 -0.465 1.00 94.25 89 ILE A N 1
ATOM 720 C CA . ILE A 1 89 ? 7.266 3.142 0.230 1.00 94.25 89 ILE A CA 1
ATOM 721 C C . ILE A 1 89 ? 8.002 1.811 0.355 1.00 94.25 89 ILE A C 1
ATOM 723 O O . ILE A 1 89 ? 9.201 1.752 0.062 1.00 94.25 89 ILE A O 1
ATOM 727 N N . LEU A 1 90 ? 7.295 0.753 0.760 1.00 94.75 90 LEU A N 1
ATOM 728 C CA . LEU A 1 90 ? 7.880 -0.572 0.918 1.00 94.75 90 LEU A CA 1
ATOM 729 C C . LEU A 1 90 ? 8.324 -1.136 -0.429 1.00 94.75 90 LEU A C 1
ATOM 731 O O . LEU A 1 90 ? 9.497 -1.477 -0.568 1.00 94.75 90 LEU A O 1
ATOM 735 N N . SER A 1 91 ? 7.466 -1.126 -1.450 1.00 93.81 91 SER A N 1
ATOM 736 C CA . SER A 1 91 ? 7.829 -1.624 -2.784 1.00 93.81 91 SER A CA 1
ATOM 737 C C . SER A 1 91 ? 8.996 -0.848 -3.398 1.00 93.81 91 SER A C 1
ATOM 739 O O . SER A 1 91 ? 9.937 -1.455 -3.895 1.00 93.81 91 SER A O 1
ATOM 741 N N . ASN A 1 92 ? 9.033 0.483 -3.267 1.00 92.94 92 ASN A N 1
ATOM 742 C CA . ASN A 1 92 ? 10.171 1.275 -3.740 1.00 92.94 92 ASN A CA 1
ATOM 743 C C . ASN A 1 92 ? 11.459 1.019 -2.938 1.00 92.94 92 ASN A C 1
ATOM 745 O O . ASN A 1 92 ? 12.559 1.253 -3.435 1.00 92.94 92 ASN A O 1
ATOM 749 N N . SER A 1 93 ? 11.363 0.571 -1.690 1.00 92.44 93 SER A N 1
ATOM 750 C CA . SER A 1 93 ? 12.545 0.171 -0.922 1.00 92.44 93 SER A CA 1
ATOM 751 C C . SER A 1 93 ? 13.077 -1.208 -1.313 1.00 92.44 93 SER A C 1
ATOM 753 O O . SER A 1 93 ? 14.204 -1.554 -0.952 1.00 92.44 93 SER A O 1
ATOM 755 N N . LEU A 1 94 ? 12.286 -1.987 -2.049 1.00 89.38 94 LEU A N 1
ATOM 756 C CA . LEU A 1 94 ? 12.710 -3.238 -2.650 1.00 89.38 94 LEU A CA 1
ATOM 757 C C . LEU A 1 94 ? 13.330 -2.966 -4.024 1.00 89.38 94 LEU A C 1
ATOM 759 O O . LEU A 1 94 ? 12.922 -2.072 -4.765 1.00 89.38 94 LEU A O 1
ATOM 763 N N . SER A 1 95 ? 14.313 -3.779 -4.391 1.00 87.62 95 SER A N 1
ATOM 764 C CA . SER A 1 95 ? 14.807 -3.860 -5.769 1.00 87.62 95 SER A CA 1
ATOM 765 C C . SER A 1 95 ? 13.989 -4.891 -6.550 1.00 87.62 95 SER A C 1
ATOM 767 O O . SER A 1 95 ? 14.552 -5.831 -7.100 1.00 87.62 95 SER A O 1
ATOM 769 N N . LEU A 1 96 ? 12.658 -4.757 -6.515 1.00 87.88 96 LEU A N 1
ATOM 770 C CA . LEU A 1 96 ? 11.724 -5.686 -7.153 1.00 87.88 96 LEU A CA 1
ATOM 771 C C . LEU A 1 96 ? 11.762 -5.482 -8.668 1.00 87.88 96 LEU A C 1
ATOM 773 O O . LEU A 1 96 ? 11.504 -4.369 -9.135 1.00 87.88 96 LEU A O 1
ATOM 777 N N . LYS A 1 97 ? 12.110 -6.517 -9.434 1.00 92.56 97 LYS A N 1
ATOM 778 C CA . LYS A 1 97 ? 12.066 -6.452 -10.898 1.00 92.56 97 LYS A CA 1
ATOM 779 C C . LYS A 1 97 ? 10.659 -6.781 -11.377 1.00 92.56 97 LYS A C 1
ATOM 781 O O . LYS A 1 97 ? 9.958 -7.557 -10.739 1.00 92.56 97 LYS A O 1
ATOM 786 N N . LEU A 1 98 ? 10.267 -6.230 -12.524 1.00 91.06 98 LEU A N 1
ATOM 787 C CA . LEU A 1 98 ? 8.983 -6.560 -13.152 1.00 91.06 98 LEU A CA 1
ATOM 788 C C . LEU A 1 98 ? 8.823 -8.078 -13.368 1.00 91.06 98 LEU A C 1
ATOM 790 O O . LEU A 1 98 ? 7.752 -8.616 -13.134 1.00 91.06 98 LEU A O 1
ATOM 794 N N . ALA A 1 99 ? 9.910 -8.763 -13.736 1.00 89.44 99 ALA A N 1
ATOM 795 C CA . ALA A 1 99 ? 9.938 -10.213 -13.941 1.00 89.44 99 ALA A CA 1
ATOM 796 C C . ALA A 1 99 ? 9.799 -11.044 -12.649 1.00 89.44 99 ALA A C 1
ATOM 798 O O . ALA A 1 99 ? 9.533 -12.236 -12.730 1.00 89.44 99 ALA A O 1
ATOM 799 N N . ASP A 1 100 ? 9.988 -10.431 -11.475 1.00 88.00 100 ASP A N 1
ATOM 800 C CA . ASP A 1 100 ? 9.836 -11.107 -10.181 1.00 88.00 100 ASP A CA 1
ATOM 801 C C . ASP A 1 100 ? 8.379 -11.053 -9.677 1.00 88.00 100 ASP A C 1
ATOM 803 O O . ASP A 1 100 ? 8.086 -11.529 -8.581 1.00 88.00 100 ASP A O 1
ATOM 807 N N . LEU A 1 101 ? 7.467 -10.414 -10.420 1.00 87.31 101 LEU A N 1
ATOM 808 C CA . LEU A 1 101 ? 6.052 -10.367 -10.070 1.00 87.31 101 LEU A CA 1
ATOM 809 C C . LEU A 1 101 ? 5.368 -11.679 -10.461 1.00 87.31 101 LEU A C 1
ATOM 811 O O . LEU A 1 101 ? 5.576 -12.205 -11.550 1.00 87.31 101 LEU A O 1
ATOM 815 N N . HIS A 1 102 ? 4.520 -12.184 -9.568 1.00 86.12 102 HIS A N 1
ATOM 816 C CA . HIS A 1 102 ? 3.768 -13.427 -9.766 1.00 86.12 102 HIS A CA 1
ATOM 817 C C . HIS A 1 102 ? 2.411 -13.219 -10.456 1.00 86.12 102 HIS A C 1
ATOM 819 O O . HIS A 1 102 ? 1.641 -14.165 -10.593 1.00 86.12 102 HIS A O 1
ATOM 825 N N . GLU A 1 103 ? 2.109 -11.993 -10.877 1.00 88.44 103 GLU A N 1
ATOM 826 C CA . GLU A 1 103 ? 0.886 -11.644 -11.591 1.00 88.44 103 GLU A CA 1
ATOM 827 C C . GLU A 1 103 ? 1.141 -10.523 -12.602 1.00 88.44 103 GLU A C 1
ATOM 829 O O . GLU A 1 103 ? 2.181 -9.854 -12.567 1.00 88.44 103 GLU A O 1
ATOM 834 N N . GLU A 1 104 ? 0.180 -10.326 -13.502 1.00 89.88 104 GLU A N 1
ATOM 835 C CA . GLU A 1 104 ? 0.211 -9.240 -14.475 1.00 89.88 104 GLU A CA 1
ATOM 836 C C . GLU A 1 104 ? 0.204 -7.876 -13.778 1.00 89.88 104 GLU A C 1
ATOM 838 O O . GLU A 1 104 ? -0.480 -7.650 -12.775 1.00 89.88 104 GLU A O 1
ATOM 843 N N . ALA A 1 105 ? 1.012 -6.964 -14.314 1.00 93.38 105 ALA A N 1
ATOM 844 C CA . ALA A 1 105 ? 1.231 -5.656 -13.732 1.00 93.38 105 ALA A CA 1
ATOM 845 C C . ALA A 1 105 ? 1.208 -4.588 -14.824 1.00 93.38 105 ALA A C 1
ATOM 847 O O . ALA A 1 105 ? 2.121 -4.506 -15.648 1.00 93.38 105 ALA A O 1
ATOM 848 N N . THR A 1 106 ? 0.184 -3.742 -14.795 1.00 94.75 106 THR A N 1
ATOM 849 C CA . THR A 1 106 ? -0.033 -2.702 -15.800 1.00 94.75 106 THR A CA 1
ATOM 850 C C . THR A 1 106 ? 0.713 -1.426 -15.401 1.00 94.75 106 THR A C 1
ATOM 852 O O . THR A 1 106 ? 0.512 -0.913 -14.293 1.00 94.75 106 THR A O 1
ATOM 855 N N . PRO A 1 107 ? 1.604 -0.883 -16.249 1.00 95.12 107 PRO A N 1
ATOM 856 C CA . PRO A 1 107 ? 2.258 0.399 -15.999 1.00 95.12 107 PRO A CA 1
ATOM 857 C C . PRO A 1 107 ? 1.259 1.561 -15.914 1.00 95.12 107 PRO A C 1
ATOM 859 O O . PRO A 1 107 ? 0.190 1.528 -16.511 1.00 95.12 107 PRO A O 1
ATOM 862 N N . LEU A 1 108 ? 1.625 2.634 -15.203 1.00 94.50 108 LEU A N 1
ATOM 863 C CA . LEU A 1 108 ? 0.750 3.805 -15.015 1.00 94.50 108 LEU A CA 1
ATOM 864 C C . LEU A 1 108 ? 0.202 4.413 -16.318 1.00 94.50 108 LEU A C 1
ATOM 866 O O . LEU A 1 108 ? -0.970 4.776 -16.356 1.00 94.50 108 LEU A O 1
ATOM 870 N N . GLU A 1 109 ? 1.053 4.587 -17.329 1.00 94.19 109 GLU A N 1
ATOM 871 C CA . GLU A 1 109 ? 0.655 5.185 -18.613 1.00 94.19 109 GLU A CA 1
ATOM 872 C C . GLU A 1 109 ? -0.322 4.267 -19.359 1.00 94.19 109 GLU A C 1
ATOM 874 O O . GLU A 1 109 ? -1.338 4.733 -19.869 1.00 94.19 109 GLU A O 1
ATOM 879 N N . ASP A 1 110 ? -0.057 2.960 -19.335 1.00 95.19 110 ASP A N 1
ATOM 880 C CA . ASP A 1 110 ? -0.873 1.958 -20.020 1.00 95.19 110 ASP A CA 1
ATOM 881 C C . ASP A 1 110 ? -2.244 1.823 -19.348 1.00 95.19 110 ASP A C 1
ATOM 883 O O . ASP A 1 110 ? -3.260 1.865 -20.032 1.00 95.19 110 ASP A O 1
ATOM 887 N N . LEU A 1 111 ? -2.294 1.798 -18.009 1.00 95.38 111 LEU A N 1
ATOM 888 C CA . LEU A 1 111 ? -3.556 1.788 -17.260 1.00 95.38 111 LEU A CA 1
ATOM 889 C C . LEU A 1 111 ? -4.385 3.044 -17.549 1.00 95.38 111 LEU A C 1
ATOM 891 O O . LEU A 1 111 ? -5.602 2.978 -17.694 1.00 95.38 111 LEU A O 1
ATOM 895 N N . ALA A 1 112 ? -3.731 4.206 -17.611 1.00 95.62 112 ALA A N 1
ATOM 896 C CA . ALA A 1 112 ? -4.393 5.467 -17.916 1.00 95.62 112 ALA A CA 1
ATOM 897 C C . ALA A 1 112 ? -4.993 5.457 -19.335 1.00 95.62 112 ALA A C 1
ATOM 899 O O . ALA A 1 112 ? -6.131 5.894 -19.515 1.00 95.62 112 ALA A O 1
ATOM 900 N N . ALA A 1 113 ? -4.263 4.915 -20.315 1.00 96.19 113 ALA A N 1
ATOM 901 C CA . ALA A 1 113 ? -4.740 4.749 -21.684 1.00 96.19 113 ALA A CA 1
ATOM 902 C C . ALA A 1 113 ? -5.903 3.747 -21.779 1.00 96.19 113 ALA A C 1
ATOM 904 O O . ALA A 1 113 ? -6.923 4.065 -22.388 1.00 96.19 113 ALA A O 1
ATOM 905 N N . GLU A 1 114 ? -5.782 2.585 -21.131 1.00 93.88 114 GLU A N 1
ATOM 906 C CA . GLU A 1 114 ? -6.789 1.516 -21.126 1.00 93.88 114 GLU A CA 1
ATOM 907 C C . GLU A 1 114 ? -8.150 2.018 -20.634 1.00 93.88 114 GLU A C 1
ATOM 909 O O . GLU A 1 114 ? -9.171 1.812 -21.288 1.00 93.88 114 GLU A O 1
ATOM 914 N N . VAL A 1 115 ? -8.165 2.765 -19.526 1.00 93.75 115 VAL A N 1
ATOM 915 C CA . VAL A 1 115 ? -9.407 3.308 -18.951 1.00 93.75 115 VAL A CA 1
ATOM 916 C C . VAL A 1 115 ? -9.741 4.721 -19.448 1.00 93.75 115 VAL A C 1
ATOM 918 O O . VAL A 1 115 ? -10.654 5.358 -18.927 1.00 93.75 115 VAL A O 1
ATOM 921 N N . SER A 1 116 ? -9.023 5.224 -20.461 1.00 96.06 116 SER A N 1
ATOM 922 C CA . SER A 1 116 ? -9.245 6.535 -21.097 1.00 96.06 116 SER A CA 1
ATOM 923 C C . SER A 1 116 ? -9.256 7.725 -20.121 1.00 96.06 116 SER A C 1
ATOM 925 O O . SER A 1 116 ? -10.071 8.644 -20.228 1.00 96.06 116 SER A O 1
ATOM 927 N N . VAL A 1 117 ? -8.331 7.742 -19.157 1.00 96.69 117 VAL A N 1
ATOM 928 C CA . VAL A 1 117 ? -8.162 8.845 -18.196 1.00 96.69 117 VAL A CA 1
ATOM 929 C C . VAL A 1 117 ? -6.727 9.358 -18.170 1.00 96.69 117 VAL A C 1
ATOM 931 O O . VAL A 1 117 ? -5.794 8.725 -18.637 1.00 96.69 117 VAL A O 1
ATOM 934 N N . SER A 1 118 ? -6.512 10.525 -17.563 1.00 95.94 118 SER A N 1
ATOM 935 C CA . SER A 1 118 ? -5.151 11.018 -17.327 1.00 95.94 118 SER A CA 1
ATOM 936 C C . SER A 1 118 ? -4.436 10.247 -16.207 1.00 95.94 118 SER A C 1
ATOM 938 O O . SER A 1 118 ? -5.054 9.825 -15.225 1.00 95.94 118 SER A O 1
ATOM 940 N N . THR A 1 119 ? -3.103 10.209 -16.238 1.00 93.69 119 THR A N 1
ATOM 941 C CA . THR A 1 119 ? -2.278 9.705 -15.118 1.00 93.69 119 THR A CA 1
ATOM 942 C C . THR A 1 119 ? -2.510 10.472 -13.804 1.00 93.69 119 THR A C 1
ATOM 944 O O . THR A 1 119 ? -2.319 9.937 -12.703 1.00 93.69 119 THR A O 1
ATOM 947 N N . LYS A 1 120 ? -3.000 11.719 -13.882 1.00 92.75 120 LYS A N 1
ATOM 948 C CA . LYS A 1 120 ? -3.445 12.518 -12.727 1.00 92.75 120 LYS A CA 1
ATOM 949 C C . LYS A 1 120 ? -4.719 11.951 -12.093 1.00 92.75 120 LYS A C 1
ATOM 951 O O . LYS A 1 120 ? -4.849 11.988 -10.868 1.00 92.75 120 LYS A O 1
ATOM 956 N N . THR A 1 121 ? -5.623 11.394 -12.896 1.00 95.12 121 THR A N 1
ATOM 957 C CA . THR A 1 121 ? -6.827 10.697 -12.424 1.00 95.12 121 THR A CA 1
ATOM 958 C C . THR A 1 121 ? -6.450 9.422 -11.681 1.00 95.12 121 THR A C 1
ATOM 960 O O . THR A 1 121 ? -6.860 9.259 -10.533 1.00 95.12 121 THR A O 1
ATOM 963 N N . ILE A 1 122 ? -5.566 8.595 -12.249 1.00 93.81 122 ILE A N 1
ATOM 964 C CA . ILE A 1 122 ? -5.045 7.399 -11.564 1.00 93.81 122 ILE A CA 1
ATOM 965 C C . ILE A 1 122 ? -4.351 7.784 -10.250 1.00 93.81 122 ILE A C 1
ATOM 967 O O . ILE A 1 122 ? -4.597 7.201 -9.196 1.00 93.81 122 ILE A O 1
ATOM 971 N N . SER A 1 123 ? -3.544 8.849 -10.262 1.00 89.75 123 SER A N 1
ATOM 972 C CA . SER A 1 123 ? -2.916 9.377 -9.043 1.00 89.75 123 SER A CA 1
ATOM 973 C C . SER A 1 123 ? -3.936 9.803 -7.977 1.00 89.75 123 SER A C 1
ATOM 975 O O . SER A 1 123 ? -3.649 9.720 -6.782 1.00 89.75 123 SER A O 1
ATOM 977 N N . ARG A 1 124 ? -5.132 10.251 -8.380 1.00 90.69 124 ARG A N 1
ATOM 978 C CA . ARG A 1 124 ? -6.239 10.561 -7.466 1.00 90.69 124 ARG A CA 1
ATOM 979 C C . ARG A 1 124 ? -6.894 9.294 -6.920 1.00 90.69 124 ARG A C 1
ATOM 981 O O . ARG A 1 124 ? -7.217 9.274 -5.738 1.00 90.69 124 ARG A O 1
ATOM 988 N N . TRP A 1 125 ? -7.052 8.251 -7.733 1.00 93.69 125 TRP A N 1
ATOM 989 C CA . TRP A 1 125 ? -7.565 6.950 -7.288 1.00 93.69 125 TRP A CA 1
ATOM 990 C C . TRP A 1 125 ? -6.641 6.286 -6.270 1.00 93.69 125 TRP A C 1
ATOM 992 O O . TRP A 1 125 ? -7.112 5.719 -5.292 1.00 93.69 125 TRP A O 1
ATOM 1002 N N . ARG A 1 126 ? -5.323 6.475 -6.392 1.00 91.38 126 ARG A N 1
ATOM 1003 C CA . ARG A 1 126 ? -4.361 6.015 -5.374 1.00 91.38 126 ARG A CA 1
ATOM 1004 C C . ARG A 1 126 ? -4.607 6.621 -3.996 1.00 91.38 126 ARG A C 1
ATOM 1006 O O . ARG A 1 126 ? -4.510 5.932 -2.989 1.00 91.38 126 ARG A O 1
ATOM 1013 N N . LYS A 1 127 ? -5.020 7.892 -3.938 1.00 86.81 127 LYS A N 1
ATOM 1014 C CA . LYS A 1 127 ? -5.439 8.537 -2.678 1.00 86.81 127 LYS A CA 1
ATOM 1015 C C . LYS A 1 127 ? -6.761 7.992 -2.126 1.00 86.81 127 LYS A C 1
ATOM 1017 O O . LYS A 1 127 ? -7.136 8.355 -1.021 1.00 86.81 127 LYS A O 1
ATOM 1022 N N . ARG A 1 128 ? -7.475 7.175 -2.898 1.00 88.81 128 ARG A N 1
ATOM 1023 C CA . ARG A 1 128 ? -8.725 6.508 -2.521 1.00 88.81 128 ARG A CA 1
ATOM 1024 C C . ARG A 1 128 ? -8.551 4.995 -2.354 1.00 88.81 128 ARG A C 1
ATOM 1026 O O . ARG A 1 128 ? -9.550 4.300 -2.292 1.00 88.81 128 ARG A O 1
ATOM 1033 N N . GLY A 1 129 ? -7.314 4.500 -2.283 1.00 87.88 129 GLY A N 1
ATOM 1034 C CA . GLY A 1 129 ? -7.047 3.082 -2.042 1.00 87.88 129 GLY A CA 1
ATOM 1035 C C . GLY A 1 129 ? -6.692 2.261 -3.276 1.00 87.88 129 GLY A C 1
ATOM 1036 O O . GLY A 1 129 ? -6.598 1.050 -3.172 1.00 87.88 129 GLY A O 1
ATOM 1037 N N . LEU A 1 130 ? -6.414 2.875 -4.431 1.00 91.81 130 LEU A N 1
ATOM 1038 C CA . LEU A 1 130 ? -5.783 2.128 -5.520 1.00 91.81 130 LEU A CA 1
ATOM 1039 C C . LEU A 1 130 ? -4.317 1.825 -5.157 1.00 91.81 130 LEU A C 1
ATOM 1041 O O . LEU A 1 130 ? -3.495 2.747 -5.039 1.00 91.81 130 LEU A O 1
ATOM 1045 N N . ALA A 1 131 ? -3.987 0.551 -4.944 1.00 92.75 131 ALA A N 1
ATOM 1046 C CA . ALA A 1 131 ? -2.625 0.120 -4.643 1.00 92.75 131 ALA A CA 1
ATOM 1047 C C . ALA A 1 131 ? -1.736 0.204 -5.889 1.00 92.75 131 ALA A C 1
ATOM 1049 O O . ALA A 1 131 ? -2.152 -0.094 -7.004 1.00 92.75 131 ALA A O 1
ATOM 1050 N N . ALA A 1 132 ? -0.491 0.634 -5.694 1.00 93.94 132 ALA A N 1
ATOM 1051 C CA . ALA A 1 132 ? 0.520 0.629 -6.742 1.00 93.94 132 ALA A CA 1
ATOM 1052 C C . ALA A 1 132 ? 1.858 0.200 -6.153 1.00 93.94 132 ALA A C 1
ATOM 1054 O O . ALA A 1 132 ? 2.283 0.730 -5.119 1.00 93.94 132 ALA A O 1
ATOM 1055 N N . ARG A 1 133 ? 2.564 -0.679 -6.862 1.00 94.56 133 ARG A N 1
ATOM 1056 C CA . ARG A 1 133 ? 3.937 -1.057 -6.530 1.00 94.56 133 ARG A CA 1
ATOM 1057 C C . ARG A 1 133 ? 4.917 -0.280 -7.401 1.00 94.56 133 ARG A C 1
ATOM 1059 O O . ARG A 1 133 ? 4.626 0.087 -8.540 1.00 94.56 133 ARG A O 1
ATOM 1066 N N . LYS A 1 134 ? 6.104 -0.006 -6.865 1.00 94.00 134 LYS A N 1
ATOM 1067 C CA . LYS A 1 134 ? 7.228 0.522 -7.644 1.00 94.00 134 LYS A CA 1
ATOM 1068 C C . LYS A 1 134 ? 8.183 -0.617 -7.981 1.00 94.00 134 LYS A C 1
ATOM 1070 O O . LYS A 1 134 ? 8.698 -1.258 -7.072 1.00 94.00 134 LYS A O 1
ATOM 1075 N N . VAL A 1 135 ? 8.433 -0.834 -9.269 1.00 95.00 135 VAL A N 1
ATOM 1076 C CA . VAL A 1 135 ? 9.278 -1.935 -9.763 1.00 95.00 135 VAL A CA 1
ATOM 1077 C C . VAL A 1 135 ? 10.320 -1.442 -10.758 1.00 95.00 135 VAL A C 1
ATOM 1079 O O . VAL A 1 135 ? 10.171 -0.368 -11.345 1.00 95.00 135 VAL A O 1
ATOM 1082 N N . ILE A 1 136 ? 11.389 -2.217 -10.924 1.00 95.00 136 ILE A N 1
ATOM 1083 C CA . ILE A 1 136 ? 12.481 -1.978 -11.869 1.00 95.00 136 ILE A CA 1
ATOM 1084 C C . ILE A 1 136 ? 12.152 -2.682 -13.189 1.00 95.00 136 ILE A C 1
ATOM 1086 O O . ILE A 1 136 ? 11.953 -3.898 -13.222 1.00 95.00 136 ILE A O 1
ATOM 1090 N N . PHE A 1 137 ? 12.101 -1.908 -14.269 1.00 94.50 137 PHE A N 1
ATOM 1091 C CA . PHE A 1 137 ? 11.891 -2.395 -15.632 1.00 94.50 137 PHE A CA 1
ATOM 1092 C C . PHE A 1 137 ? 13.212 -2.897 -16.246 1.00 94.50 137 PHE A C 1
ATOM 1094 O O . PHE A 1 137 ? 14.281 -2.604 -15.704 1.00 94.50 137 PHE A O 1
ATOM 1101 N N . PRO A 1 138 ? 13.176 -3.634 -17.376 1.00 93.94 138 PRO A N 1
ATOM 1102 C CA . PRO A 1 138 ? 14.389 -4.120 -18.048 1.00 93.94 138 PRO A CA 1
ATOM 1103 C C . PRO A 1 138 ? 15.388 -3.015 -18.428 1.00 93.94 138 PRO A C 1
ATOM 11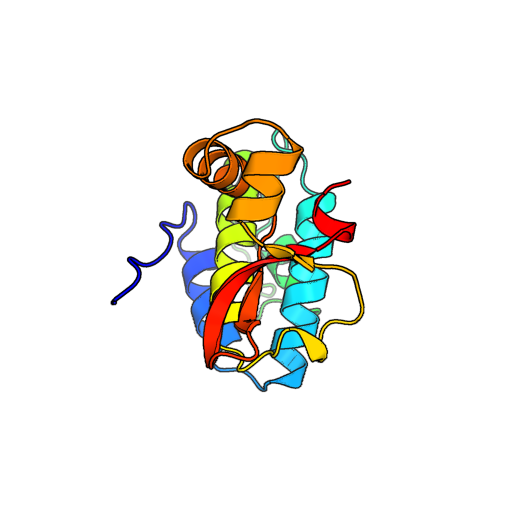05 O O . PRO A 1 138 ? 16.587 -3.258 -18.476 1.00 93.94 138 PRO A O 1
ATOM 1108 N N . ASP A 1 139 ? 14.908 -1.785 -18.628 1.00 93.62 139 ASP A N 1
ATOM 1109 C CA . ASP A 1 139 ? 15.721 -0.588 -18.880 1.00 93.62 139 ASP A CA 1
ATOM 1110 C C . ASP A 1 139 ? 16.395 -0.011 -17.614 1.00 93.62 139 ASP A C 1
ATOM 1112 O O . ASP A 1 139 ? 16.983 1.071 -17.649 1.00 93.62 139 ASP A O 1
ATOM 1116 N N . GLY A 1 140 ? 16.262 -0.688 -16.469 1.00 92.50 140 GLY A N 1
ATOM 1117 C CA . GLY A 1 140 ? 16.776 -0.262 -15.169 1.00 92.50 140 GLY A CA 1
ATOM 1118 C C . GLY A 1 140 ? 15.974 0.864 -14.510 1.00 92.50 140 GLY A C 1
ATOM 1119 O O . GLY A 1 140 ? 16.288 1.266 -13.384 1.00 92.50 140 GLY A O 1
ATOM 1120 N N . ARG A 1 141 ? 14.926 1.389 -15.159 1.00 93.38 141 ARG A N 1
ATOM 1121 C CA . ARG A 1 141 ? 14.133 2.498 -14.621 1.00 93.38 141 ARG A CA 1
ATOM 1122 C C . ARG A 1 141 ? 13.052 1.987 -13.683 1.00 93.38 141 ARG A C 1
ATOM 1124 O O . ARG A 1 141 ? 12.397 0.977 -13.922 1.00 93.38 141 ARG A O 1
ATOM 1131 N N . ARG A 1 142 ? 12.820 2.742 -12.608 1.00 93.06 142 A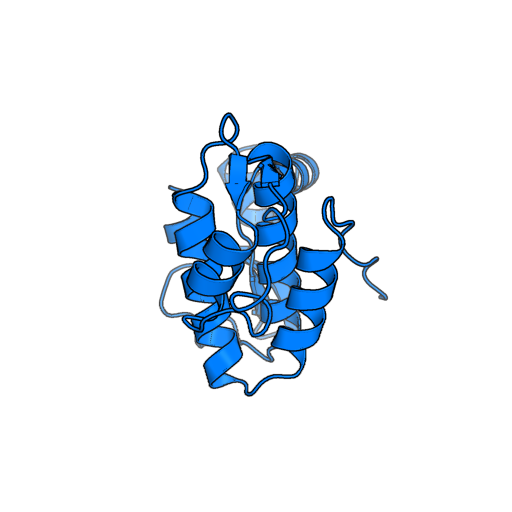RG A N 1
ATOM 1132 C CA . ARG A 1 142 ? 11.739 2.460 -11.659 1.00 93.06 142 ARG A CA 1
ATOM 1133 C C . ARG A 1 142 ? 10.443 3.115 -12.102 1.00 93.06 142 ARG A C 1
ATOM 1135 O O . ARG A 1 142 ? 10.377 4.345 -12.154 1.00 93.06 142 ARG A O 1
ATOM 1142 N N . ARG A 1 143 ? 9.398 2.323 -12.320 1.00 94.00 143 ARG A N 1
ATOM 1143 C CA . ARG A 1 143 ? 8.069 2.819 -12.709 1.00 94.00 143 ARG A CA 1
ATOM 1144 C C . ARG A 1 143 ? 7.000 2.288 -11.758 1.00 94.00 143 ARG A C 1
ATOM 1146 O O . ARG A 1 143 ? 7.249 1.362 -10.987 1.00 94.00 143 ARG A O 1
ATOM 1153 N N . LEU A 1 144 ? 5.849 2.955 -11.757 1.00 94.69 144 LEU A N 1
ATOM 1154 C CA . LEU A 1 144 ? 4.670 2.485 -11.037 1.00 94.69 144 LEU A CA 1
ATOM 1155 C C . LEU A 1 144 ? 3.948 1.450 -11.884 1.00 94.69 144 LEU A C 1
ATOM 1157 O O . LEU A 1 144 ? 3.765 1.675 -13.082 1.00 94.69 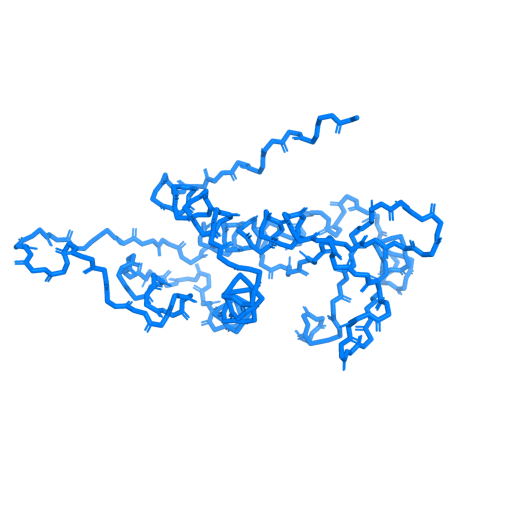144 LEU A O 1
ATOM 1161 N N . VAL A 1 145 ? 3.528 0.377 -11.231 1.00 95.38 145 VAL A N 1
ATOM 1162 C CA . VAL A 1 145 ? 2.684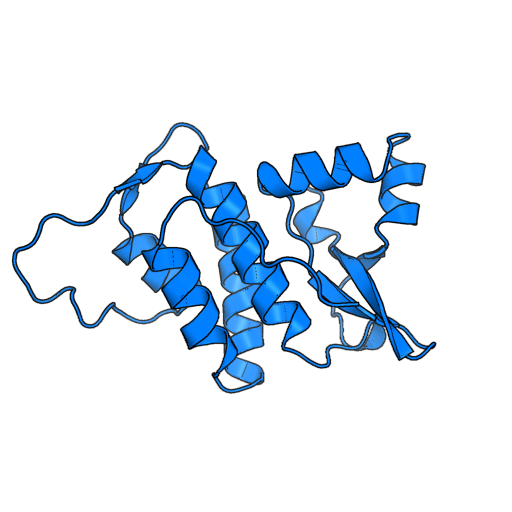 -0.663 -11.808 1.00 95.38 145 VAL A CA 1
ATOM 1163 C C . VAL A 1 145 ? 1.517 -0.963 -10.876 1.00 95.38 145 VAL A C 1
ATOM 1165 O O . VAL A 1 145 ? 1.623 -0.794 -9.655 1.00 95.38 145 VAL A O 1
ATOM 1168 N N . PHE A 1 146 ? 0.418 -1.398 -11.472 1.00 94.81 146 PHE A N 1
ATOM 1169 C CA . PHE A 1 146 ? -0.814 -1.787 -10.805 1.00 94.81 146 PHE A CA 1
ATOM 1170 C C . PHE A 1 146 ? -1.028 -3.264 -11.080 1.00 94.81 146 PHE A C 1
ATOM 1172 O O . PHE A 1 146 ? -1.051 -3.674 -12.236 1.00 94.81 146 PHE A O 1
ATOM 1179 N N . LEU A 1 147 ? -1.099 -4.052 -10.016 1.00 92.31 147 LEU A N 1
ATOM 1180 C CA . LEU A 1 147 ? -1.321 -5.484 -10.127 1.00 92.31 147 LEU A CA 1
ATOM 1181 C C . LEU A 1 147 ? -2.772 -5.746 -10.529 1.00 92.31 147 LEU A C 1
ATOM 1183 O O . LEU A 1 147 ? -3.660 -5.026 -10.070 1.00 92.31 147 LEU A O 1
ATOM 1187 N N . SER A 1 148 ? -3.027 -6.772 -11.338 1.00 87.88 148 SER A N 1
ATOM 1188 C CA . SER A 1 148 ? -4.394 -7.133 -11.739 1.00 87.88 148 SER A CA 1
ATOM 1189 C C . SER A 1 148 ? -5.299 -7.420 -10.535 1.00 87.88 148 SER A C 1
ATOM 1191 O O . SER A 1 148 ? -6.482 -7.090 -10.562 1.00 87.88 148 SER A O 1
ATOM 1193 N N . SER A 1 149 ? -4.754 -7.959 -9.441 1.00 86.19 149 SER A N 1
ATOM 1194 C CA . SER A 1 149 ? -5.440 -8.099 -8.149 1.00 86.19 149 SER A CA 1
ATOM 1195 C C . SER A 1 149 ? -5.922 -6.771 -7.547 1.00 86.19 149 SER A C 1
ATOM 1197 O O . SER A 1 149 ? -6.972 -6.739 -6.912 1.00 86.19 149 SER A O 1
ATOM 1199 N N . SER A 1 150 ? -5.192 -5.676 -7.779 1.00 83.50 150 SER A N 1
ATOM 1200 C CA . SER A 1 150 ? -5.494 -4.328 -7.275 1.00 83.50 150 SER A CA 1
ATOM 1201 C C . SER A 1 150 ? -6.498 -3.549 -8.133 1.00 83.50 150 SER A C 1
ATOM 1203 O O . SER A 1 150 ? -6.908 -2.461 -7.734 1.00 83.50 150 SER A O 1
ATOM 1205 N N . LEU A 1 151 ? -6.845 -4.055 -9.322 1.00 81.88 151 LEU A N 1
ATOM 1206 C CA . LEU A 1 151 ? -7.739 -3.402 -10.290 1.00 81.88 151 LEU A CA 1
ATOM 1207 C C . LEU A 1 151 ? -9.180 -3.945 -10.262 1.00 81.88 151 LEU A C 1
ATOM 1209 O O . LEU A 1 151 ? -9.978 -3.572 -11.121 1.00 81.88 151 LEU A O 1
ATOM 1213 N N . ARG A 1 152 ? -9.495 -4.839 -9.319 1.00 65.88 152 ARG A N 1
ATOM 1214 C CA . ARG A 1 152 ? -10.802 -5.503 -9.202 1.00 65.88 152 ARG A CA 1
ATOM 1215 C C . ARG A 1 152 ? -11.846 -4.662 -8.477 1.00 65.88 152 ARG A C 1
ATOM 1217 O O . ARG A 1 152 ? -11.458 -3.846 -7.612 1.00 65.88 152 ARG A O 1
#

Sequence (152 aa):
MIQAMPRFNYVRLSQLAYQLRMGPKELRQREIERAEDLLADIDEGKEYPFEFVYHRITATQTPQSRRTAKPQMLAGRGLLADVSSLILILSNSLSLKLADLHEEATPLEDLAAEVSVSTKTISRWRKRGLAARKVIFPDGRRRLVFLSSSLR

Radius of gyration: 15.54 Å; chains: 1; bounding box: 34×28×51 Å

pLDDT: mean 88.96, std 12.29, range [30.94, 96.69]

Secondary structure (DSSP, 8-state):
--PPPPPPS-HHHHHHHHHHHTS-HHHHHHHHHHHHHHHHH--TTSEEEHHHHHHHHHSS--GGGGS-PPPPEEEHHHHHHHHHHHHHHHHHHTT-BGGG-SS-EEEHHHHHHHTT--HHHHHHHHTTT---EEEE-TTS-EEEEEEGGGG-

Organism: NCBI:txid412755

Foldseek 3Di:
DPPDQQDAPDPVLVVVLVVLLPDDLVQLVQLLVLLLVVLVVQDQADKDFPQRNSCSRNVDGDPCPPDPDDTDIDHSLRSLLSSLSSSASSLVSDQAAPVNDPADWAFLVRVCVVVVHDSVVVVVVSSRNQHWGWYQYPVRDTTIIGGPSSVD